Protein AF-A0AA50XZY2-F1 (afdb_monomer_lite)

pLDDT: mean 86.08, std 5.65, range [60.22, 91.06]

Organism: NCBI:txid2847483

Sequence (74 aa):
VRREIDTTPTNKRSMLGSTIYLIRFPTMSLEEFANSAAQLGILTPQETIDIFLHFTAASKPTLSYPIKARAGLK

Secondary structure (DSSP, 8-state):
--------HHHHHHHHGGGGGG--GGGS-HHHIIIIITTTS-S-HHHHHHHHHHHH-SSPPPPSS--SPP----

Radius of gyration: 14.04 Å; chains: 1; bounding box: 32×30×34 Å

Foldseek 3Di:
DDPPDDPQLCVVLVVCPLVVQADALLVDAPVCCVVPVVVSNVDDPVLSVLSNCCRPPPDRDDHSHDNDDDDDDD

Structure (mmCIF, N/CA/C/O backbone):
data_AF-A0AA50XZY2-F1
#
_entry.id   AF-A0AA50XZY2-F1
#
loop_
_atom_site.group_PDB
_atom_site.id
_atom_site.type_symbol
_atom_site.label_atom_id
_atom_site.label_alt_id
_atom_site.label_comp_id
_atom_site.label_asym_id
_atom_site.label_entity_id
_atom_site.label_seq_id
_atom_site.pdbx_PDB_ins_code
_atom_site.Cartn_x
_atom_site.Cartn_y
_atom_site.Cartn_z
_atom_site.occupancy
_atom_site.B_iso_or_equiv
_atom_site.auth_seq_id
_atom_site.auth_comp_id
_atom_site.auth_asym_id
_atom_site.auth_atom_id
_atom_site.pdbx_PDB_model_num
ATOM 1 N N . VAL A 1 1 ? 15.593 -22.422 -11.938 1.00 66.12 1 VAL A N 1
ATOM 2 C CA . VAL A 1 1 ? 16.344 -21.604 -12.922 1.00 66.12 1 VAL A CA 1
ATOM 3 C C . VAL A 1 1 ? 16.214 -20.139 -12.525 1.00 66.12 1 VAL A C 1
ATOM 5 O O . VAL A 1 1 ? 15.086 -19.685 -12.360 1.00 66.12 1 VAL A O 1
ATOM 8 N N . ARG A 1 2 ? 17.324 -19.424 -12.279 1.00 74.38 2 ARG A N 1
ATOM 9 C CA . ARG A 1 2 ? 17.299 -17.960 -12.080 1.00 74.38 2 ARG A CA 1
ATOM 10 C C . ARG A 1 2 ? 17.002 -17.303 -13.427 1.00 74.38 2 ARG A C 1
ATOM 12 O O . ARG A 1 2 ? 17.534 -17.748 -14.432 1.00 74.38 2 ARG A O 1
ATOM 19 N N . ARG A 1 3 ? 16.138 -16.287 -13.449 1.00 69.50 3 ARG A N 1
ATOM 20 C CA . ARG A 1 3 ? 15.664 -15.674 -14.700 1.00 69.50 3 ARG A CA 1
ATOM 21 C C . ARG A 1 3 ? 16.545 -14.529 -15.239 1.00 69.50 3 ARG A C 1
ATOM 23 O O . ARG A 1 3 ? 16.154 -13.947 -16.232 1.00 69.50 3 ARG A O 1
ATOM 30 N N . GLU A 1 4 ? 17.684 -14.212 -14.610 1.00 81.50 4 GLU A N 1
ATOM 31 C CA . GLU A 1 4 ? 18.630 -13.143 -15.029 1.00 81.50 4 GLU A CA 1
ATOM 32 C C . GLU A 1 4 ? 17.968 -11.822 -15.470 1.00 81.50 4 GLU A C 1
ATOM 34 O O . GLU A 1 4 ? 18.413 -11.153 -16.392 1.00 81.50 4 GLU A O 1
ATOM 39 N N . ILE A 1 5 ? 16.873 -11.447 -14.805 1.00 83.19 5 ILE A N 1
ATOM 40 C CA . ILE A 1 5 ? 16.112 -10.236 -15.117 1.00 83.19 5 ILE A CA 1
ATOM 41 C C . ILE A 1 5 ? 16.580 -9.108 -14.205 1.00 83.19 5 ILE A C 1
ATOM 43 O O . ILE A 1 5 ? 16.784 -9.326 -13.006 1.00 83.19 5 ILE A O 1
ATOM 47 N N . ASP A 1 6 ? 16.654 -7.896 -14.745 1.00 84.88 6 ASP A N 1
ATOM 48 C CA . ASP A 1 6 ? 16.969 -6.706 -13.964 1.00 84.88 6 ASP A CA 1
ATOM 49 C C . ASP A 1 6 ? 15.973 -6.498 -12.824 1.00 84.88 6 ASP A C 1
ATOM 51 O O . ASP A 1 6 ? 14.760 -6.689 -12.968 1.00 84.88 6 ASP A O 1
ATOM 55 N N . THR A 1 7 ? 16.480 -6.043 -11.679 1.00 83.81 7 THR A N 1
ATOM 56 C CA . THR A 1 7 ? 15.703 -5.863 -10.442 1.00 83.81 7 THR A CA 1
ATOM 57 C C . THR A 1 7 ? 14.865 -4.578 -10.433 1.00 83.81 7 THR A C 1
ATOM 59 O O . THR A 1 7 ? 14.721 -3.914 -9.403 1.00 83.81 7 THR A O 1
ATOM 62 N N . THR A 1 8 ? 14.266 -4.239 -11.576 1.00 88.44 8 THR A N 1
ATOM 63 C CA . THR A 1 8 ? 13.372 -3.085 -11.710 1.00 88.44 8 THR A CA 1
ATOM 64 C C . THR A 1 8 ? 12.064 -3.309 -10.936 1.00 88.44 8 THR A C 1
ATOM 66 O O . THR A 1 8 ? 11.628 -4.455 -10.769 1.00 88.44 8 THR A O 1
ATOM 69 N N . PRO A 1 9 ? 11.396 -2.242 -10.458 1.00 86.69 9 PRO A N 1
ATOM 70 C CA . PRO A 1 9 ? 10.107 -2.360 -9.771 1.00 86.69 9 PRO A CA 1
ATOM 71 C C . PRO A 1 9 ? 9.045 -3.090 -10.602 1.00 86.69 9 PRO A C 1
ATOM 73 O O . PRO A 1 9 ? 8.338 -3.957 -10.087 1.00 86.69 9 PRO A O 1
ATOM 76 N N . THR A 1 10 ? 8.999 -2.817 -11.907 1.00 87.69 10 THR A N 1
ATOM 77 C CA . THR A 1 10 ? 8.090 -3.469 -12.858 1.00 87.69 10 THR A CA 1
ATOM 78 C C . THR A 1 10 ? 8.346 -4.972 -12.949 1.00 87.69 10 THR A C 1
ATOM 80 O O . THR A 1 10 ? 7.403 -5.762 -12.883 1.00 87.69 10 THR A O 1
ATOM 83 N N . ASN A 1 11 ? 9.614 -5.389 -13.020 1.00 89.12 11 ASN A N 1
ATOM 84 C CA . ASN A 1 11 ? 9.975 -6.805 -13.061 1.00 89.12 11 ASN A CA 1
ATOM 85 C C . ASN A 1 11 ? 9.662 -7.498 -11.734 1.00 89.12 11 ASN A C 1
ATOM 87 O O . ASN A 1 11 ? 9.126 -8.604 -11.737 1.00 89.12 11 ASN A O 1
ATOM 91 N N . LYS A 1 12 ? 9.914 -6.839 -10.595 1.00 87.56 12 LYS A N 1
ATOM 92 C CA . LYS A 1 12 ? 9.526 -7.351 -9.270 1.00 87.56 12 LYS A CA 1
ATOM 93 C C . LYS A 1 12 ? 8.014 -7.554 -9.180 1.00 87.56 12 LYS A C 1
ATOM 95 O O . LYS A 1 12 ? 7.574 -8.618 -8.751 1.00 87.56 12 LYS A O 1
ATOM 100 N N . ARG A 1 13 ? 7.220 -6.582 -9.643 1.00 88.19 13 ARG A N 1
ATOM 101 C CA . ARG A 1 13 ? 5.755 -6.690 -9.687 1.00 88.19 13 ARG A CA 1
ATOM 102 C C . ARG A 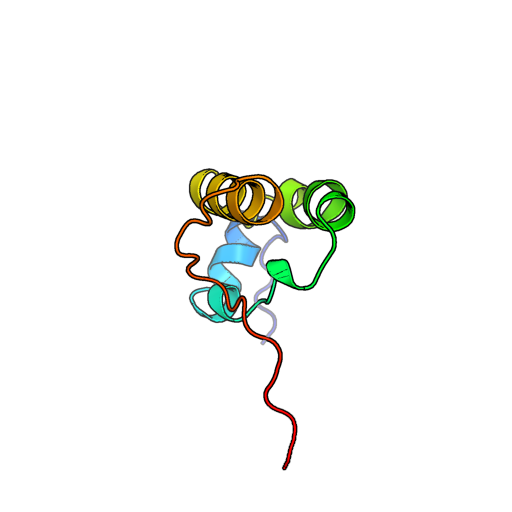1 13 ? 5.301 -7.828 -10.603 1.00 88.19 13 ARG A C 1
ATOM 104 O O . ARG A 1 13 ? 4.453 -8.616 -10.202 1.00 88.19 13 ARG A O 1
ATOM 111 N N . SER A 1 14 ? 5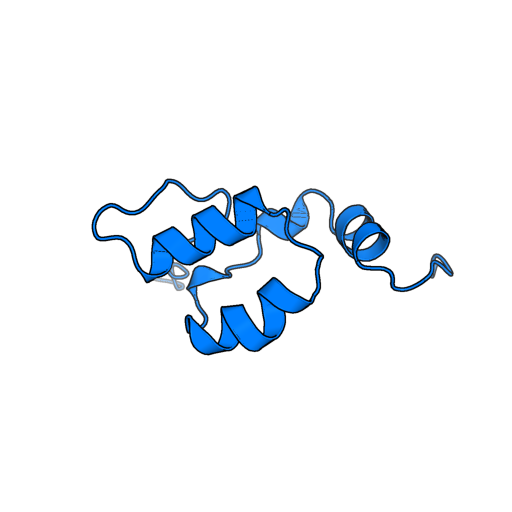.887 -7.951 -11.793 1.00 88.56 14 SER A N 1
ATOM 112 C CA . SER A 1 14 ? 5.573 -9.032 -12.737 1.00 88.56 14 SER A CA 1
ATOM 113 C C . SER A 1 14 ? 5.921 -10.416 -12.175 1.00 88.56 14 SER A C 1
ATOM 115 O O . SER A 1 14 ? 5.129 -11.345 -12.313 1.00 88.56 14 SER A O 1
ATOM 117 N N . MET A 1 15 ? 7.059 -10.549 -11.485 1.00 88.06 15 MET A N 1
ATOM 118 C CA . MET A 1 15 ? 7.465 -11.803 -10.841 1.00 88.06 15 MET A CA 1
ATOM 119 C C . MET A 1 15 ? 6.565 -12.179 -9.661 1.00 88.06 15 MET A C 1
ATOM 121 O O . MET A 1 15 ? 6.273 -13.358 -9.480 1.00 88.06 15 MET A O 1
ATOM 125 N N . LEU A 1 16 ? 6.126 -11.201 -8.862 1.00 87.88 16 LEU A N 1
ATOM 126 C CA . LEU A 1 16 ? 5.181 -11.438 -7.767 1.00 87.88 16 LEU A CA 1
ATOM 127 C C . LEU A 1 16 ? 3.779 -11.765 -8.303 1.00 87.88 16 LEU A C 1
ATOM 129 O O . LEU A 1 16 ? 3.086 -12.616 -7.742 1.00 87.88 16 LEU A O 1
ATOM 133 N N . GLY A 1 17 ? 3.351 -11.124 -9.391 1.00 87.81 17 GLY A N 1
ATOM 134 C CA . GLY A 1 17 ? 2.042 -11.348 -10.000 1.00 87.81 17 GLY A CA 1
ATOM 135 C C . GLY A 1 17 ? 0.916 -11.214 -8.971 1.00 87.81 17 GLY A C 1
ATOM 136 O O . GLY A 1 17 ? 0.850 -10.236 -8.233 1.00 87.81 17 GLY A O 1
ATOM 137 N N . SER A 1 18 ? 0.054 -12.228 -8.874 1.00 87.38 18 SER A N 1
ATOM 138 C CA . SER A 1 18 ? -1.057 -12.264 -7.912 1.00 87.38 18 SER A CA 1
ATOM 139 C C . SER A 1 18 ? -0.626 -12.447 -6.453 1.00 87.38 18 SER A C 1
ATOM 141 O O . SER A 1 18 ? -1.397 -12.146 -5.544 1.00 87.38 18 SER A O 1
ATOM 143 N N . THR A 1 19 ? 0.601 -12.908 -6.190 1.00 89.38 19 THR A N 1
ATOM 144 C CA . THR A 1 19 ? 1.068 -13.143 -4.813 1.00 89.38 19 THR A CA 1
ATOM 145 C C . THR A 1 19 ? 1.325 -11.849 -4.047 1.00 89.38 19 THR A C 1
ATOM 147 O O . THR A 1 19 ? 1.304 -11.864 -2.817 1.00 89.38 19 THR A O 1
ATOM 150 N N . ILE A 1 20 ? 1.482 -10.715 -4.743 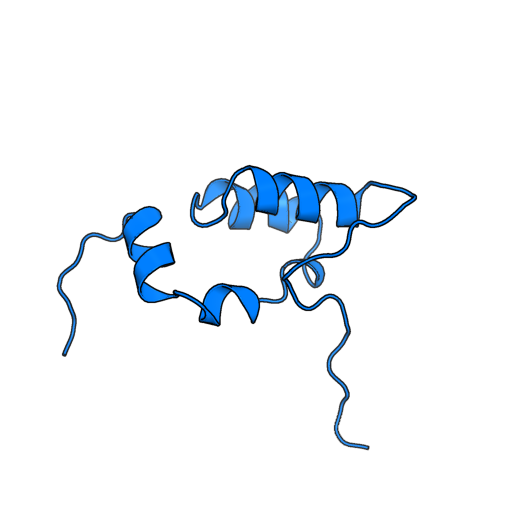1.00 89.50 20 ILE A N 1
ATOM 151 C CA . ILE A 1 20 ? 1.612 -9.401 -4.101 1.00 89.50 20 ILE A CA 1
ATOM 152 C C . ILE A 1 20 ? 0.404 -9.090 -3.205 1.00 89.50 20 ILE A C 1
ATOM 154 O O . ILE A 1 20 ? 0.568 -8.532 -2.124 1.00 89.50 20 ILE A O 1
ATOM 158 N N . TYR A 1 21 ? -0.789 -9.555 -3.589 1.00 89.50 21 TYR A N 1
ATOM 159 C CA . TYR A 1 21 ? -2.033 -9.382 -2.834 1.00 89.50 21 TYR A CA 1
ATOM 160 C C . TYR A 1 21 ? -2.105 -10.232 -1.560 1.00 89.50 21 TYR A C 1
ATOM 162 O O . TYR A 1 21 ? -3.053 -10.116 -0.794 1.00 89.50 21 TYR A O 1
ATOM 170 N N . LEU A 1 22 ? -1.110 -11.082 -1.290 1.00 87.75 22 LEU A N 1
ATOM 171 C CA . LEU A 1 22 ? -0.990 -11.813 -0.024 1.00 87.75 22 LEU A CA 1
ATOM 172 C C . LEU A 1 22 ? -0.152 -11.050 1.014 1.00 87.75 22 LEU A C 1
ATOM 174 O O . LEU A 1 22 ? -0.133 -11.428 2.192 1.00 87.75 22 LEU A O 1
ATOM 178 N N . ILE A 1 23 ? 0.539 -9.985 0.594 1.00 88.00 23 ILE A N 1
ATOM 179 C CA . ILE A 1 23 ? 1.363 -9.153 1.469 1.00 88.00 23 ILE A CA 1
ATOM 180 C C . ILE A 1 23 ? 0.452 -8.312 2.360 1.00 88.00 23 ILE A C 1
ATOM 182 O O . ILE A 1 23 ? -0.452 -7.617 1.901 1.00 88.00 23 ILE A O 1
ATOM 186 N N . ARG A 1 24 ? 0.708 -8.361 3.666 1.00 88.56 24 ARG A N 1
ATOM 187 C CA . ARG A 1 24 ? -0.059 -7.621 4.668 1.00 88.56 24 ARG A CA 1
ATOM 188 C C . ARG A 1 24 ? 0.555 -6.247 4.906 1.00 88.56 24 ARG A C 1
ATOM 190 O O . ARG A 1 24 ? 1.099 -5.993 5.970 1.00 88.56 24 ARG A O 1
ATOM 197 N N . PHE A 1 25 ? 0.471 -5.350 3.928 1.00 86.88 25 PHE A N 1
ATOM 198 C CA . PHE A 1 25 ? 0.952 -3.979 4.126 1.00 86.88 25 PHE A CA 1
ATOM 199 C C . PHE A 1 25 ? 0.346 -3.272 5.359 1.00 86.88 25 PHE A C 1
ATOM 201 O O . PHE A 1 25 ? 1.088 -2.602 6.066 1.00 86.88 25 PHE A O 1
ATOM 208 N N . PRO A 1 26 ? -0.938 -3.478 5.711 1.00 82.19 26 PRO A N 1
ATOM 209 C CA . PRO A 1 26 ? -1.538 -2.864 6.898 1.00 82.19 26 PRO A CA 1
ATOM 210 C C . PRO A 1 26 ? -0.987 -3.345 8.253 1.00 82.19 26 PRO A C 1
ATOM 212 O O . PRO A 1 26 ? -1.399 -2.816 9.279 1.00 82.19 26 PRO A O 1
ATOM 215 N N . THR A 1 27 ? -0.107 -4.358 8.300 1.00 83.94 27 THR A N 1
ATOM 216 C CA . THR A 1 27 ? 0.511 -4.798 9.569 1.00 83.94 27 THR A CA 1
ATOM 217 C C . THR A 1 27 ? 1.744 -3.990 9.961 1.00 83.94 27 THR A C 1
ATOM 219 O O . THR A 1 27 ? 2.251 -4.200 11.057 1.00 83.94 27 THR A O 1
ATOM 222 N N . MET A 1 28 ? 2.249 -3.119 9.086 1.00 87.06 28 MET A N 1
ATOM 223 C CA . MET A 1 28 ? 3.325 -2.181 9.423 1.00 87.06 28 MET A CA 1
ATOM 224 C C . MET A 1 28 ? 2.749 -0.806 9.787 1.00 87.06 28 MET A C 1
ATOM 226 O O . MET A 1 28 ? 1.571 -0.540 9.547 1.00 87.06 28 MET A O 1
ATOM 230 N N . SER A 1 29 ? 3.570 0.075 10.352 1.00 88.62 29 SER A N 1
ATOM 231 C CA . SER A 1 29 ? 3.183 1.463 10.624 1.00 88.62 29 SER A CA 1
ATOM 232 C C . SER A 1 29 ? 3.097 2.311 9.345 1.00 88.62 29 SER A C 1
ATOM 234 O O . SER A 1 29 ? 3.704 1.998 8.320 1.00 88.62 29 SER A O 1
ATOM 236 N N . LEU A 1 30 ? 2.367 3.432 9.400 1.00 89.44 30 LEU A N 1
ATOM 237 C CA . LEU A 1 30 ? 2.287 4.371 8.273 1.00 89.44 30 LEU A CA 1
ATOM 238 C C . LEU A 1 30 ? 3.675 4.897 7.859 1.00 89.44 30 LEU A C 1
ATOM 240 O O . LEU A 1 30 ? 3.944 5.052 6.670 1.00 89.44 30 LEU A O 1
ATOM 244 N N . GLU A 1 31 ? 4.556 5.142 8.830 1.00 90.00 31 GLU A N 1
ATOM 245 C CA . GLU A 1 31 ? 5.923 5.610 8.592 1.00 90.00 31 GLU A CA 1
ATOM 246 C C . GLU A 1 31 ? 6.761 4.560 7.850 1.00 90.00 31 GLU A C 1
ATOM 248 O O . GLU A 1 31 ? 7.392 4.869 6.838 1.00 90.00 31 GLU A O 1
ATOM 253 N N . GLU A 1 32 ? 6.721 3.300 8.289 1.00 90.00 32 GLU A N 1
ATOM 254 C CA . GLU A 1 32 ? 7.409 2.201 7.601 1.00 90.00 32 GLU A CA 1
ATOM 255 C C . GLU A 1 32 ? 6.867 2.000 6.183 1.00 90.00 32 GLU A C 1
ATOM 257 O O . GLU A 1 32 ? 7.640 1.780 5.245 1.00 90.00 32 GLU A O 1
ATOM 262 N N . PHE A 1 33 ? 5.549 2.131 5.999 1.00 91.06 33 PHE A N 1
ATOM 263 C CA . PHE A 1 33 ? 4.935 2.066 4.677 1.00 91.06 33 PHE A CA 1
ATOM 264 C C . PHE A 1 33 ? 5.454 3.182 3.763 1.00 91.06 33 PHE A C 1
ATOM 266 O O . PHE A 1 33 ? 5.887 2.896 2.644 1.00 91.06 33 PHE A O 1
ATOM 273 N N . ALA A 1 34 ? 5.452 4.427 4.245 1.00 89.94 34 ALA A N 1
ATOM 274 C CA . ALA A 1 34 ? 5.882 5.597 3.485 1.00 89.94 34 ALA A CA 1
ATOM 275 C C . ALA A 1 34 ? 7.378 5.562 3.135 1.00 89.94 34 ALA A C 1
ATOM 277 O O . ALA A 1 34 ? 7.754 5.952 2.031 1.00 89.94 34 ALA A O 1
ATOM 278 N N . ASN A 1 35 ? 8.220 5.064 4.044 1.00 89.81 35 ASN A N 1
ATOM 279 C CA . ASN A 1 35 ? 9.671 5.019 3.858 1.00 89.81 35 ASN A CA 1
ATOM 280 C C . ASN A 1 35 ? 10.163 3.775 3.101 1.00 89.81 35 ASN A C 1
ATOM 282 O O . ASN A 1 35 ? 11.235 3.818 2.509 1.00 89.81 35 ASN A O 1
ATOM 286 N N . SER A 1 36 ? 9.401 2.675 3.093 1.00 88.31 36 SER A N 1
ATOM 287 C CA . SER A 1 36 ? 9.825 1.416 2.460 1.00 88.31 36 SER A CA 1
ATOM 288 C C . SER A 1 36 ? 8.923 1.010 1.294 1.00 88.31 36 SER A C 1
ATOM 290 O O . SER A 1 36 ? 9.313 1.085 0.128 1.00 88.31 36 SER A O 1
ATOM 292 N N . ALA A 1 37 ? 7.700 0.563 1.588 1.00 88.75 37 ALA A N 1
ATOM 293 C CA . ALA A 1 37 ? 6.822 -0.072 0.604 1.00 88.75 37 ALA A CA 1
ATOM 294 C C . ALA A 1 37 ? 6.362 0.885 -0.507 1.00 88.75 37 ALA A C 1
ATOM 296 O O . ALA A 1 37 ? 6.326 0.490 -1.673 1.00 88.75 37 ALA A O 1
ATOM 297 N N . ALA A 1 38 ? 6.061 2.139 -0.160 1.00 89.25 38 ALA A N 1
ATOM 298 C CA . ALA A 1 38 ? 5.648 3.158 -1.120 1.00 89.25 38 ALA A CA 1
ATOM 299 C C . ALA A 1 38 ? 6.797 3.580 -2.058 1.00 89.25 38 ALA A C 1
ATOM 301 O O . ALA A 1 38 ? 6.567 3.811 -3.244 1.00 89.25 38 ALA A O 1
ATOM 302 N N . GLN A 1 39 ? 8.040 3.619 -1.560 1.00 88.06 39 GLN A N 1
ATOM 303 C CA . GLN A 1 39 ? 9.216 4.041 -2.339 1.00 88.06 39 GLN A CA 1
ATOM 304 C C . GLN A 1 39 ? 9.745 2.960 -3.287 1.00 88.06 39 GLN A C 1
ATOM 306 O O . GLN A 1 39 ? 10.419 3.264 -4.267 1.00 88.06 39 GLN A O 1
ATOM 311 N N . LEU A 1 40 ? 9.415 1.689 -3.037 1.00 86.12 40 LEU A N 1
ATOM 312 C CA . LEU A 1 40 ? 9.848 0.564 -3.870 1.00 86.12 40 LEU A CA 1
ATOM 313 C C . LEU A 1 40 ? 9.289 0.608 -5.304 1.00 86.12 40 LEU A C 1
ATOM 315 O O . LEU A 1 40 ? 9.805 -0.104 -6.165 1.00 86.12 40 LEU A O 1
ATOM 319 N N . GLY A 1 41 ? 8.227 1.383 -5.562 1.00 87.19 41 GLY A N 1
ATOM 320 C CA . GLY A 1 41 ? 7.605 1.519 -6.888 1.00 87.19 41 GLY A CA 1
ATOM 321 C C . GLY A 1 41 ? 6.933 0.243 -7.411 1.00 87.19 41 GLY A C 1
ATOM 322 O O . GLY A 1 41 ? 6.585 0.156 -8.585 1.00 87.19 41 GLY A O 1
ATOM 323 N N . ILE A 1 42 ? 6.789 -0.778 -6.558 1.00 90.25 42 ILE A N 1
ATOM 324 C CA . ILE A 1 42 ? 6.150 -2.056 -6.903 1.00 90.25 42 ILE A CA 1
ATOM 325 C C . ILE A 1 42 ? 4.623 -1.905 -6.861 1.00 90.25 42 ILE A C 1
ATOM 327 O O . ILE A 1 42 ? 3.919 -2.589 -7.601 1.00 90.25 42 ILE A O 1
ATOM 331 N N . LEU A 1 43 ? 4.107 -1.0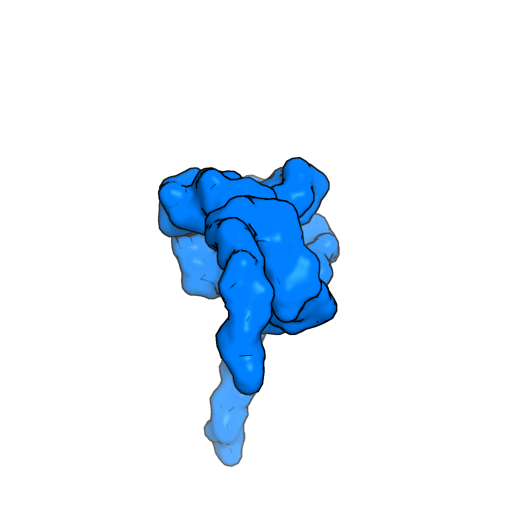12 -6.013 1.00 89.75 43 LEU A N 1
ATOM 332 C CA . LEU A 1 43 ? 2.685 -0.692 -5.884 1.00 89.75 43 LEU A CA 1
ATOM 333 C C . LEU A 1 43 ? 2.248 0.296 -6.968 1.00 89.75 43 LEU A C 1
ATOM 335 O O . LEU A 1 43 ? 3.010 1.173 -7.370 1.00 89.75 43 LEU A O 1
ATOM 339 N N . THR A 1 44 ? 1.010 0.163 -7.438 1.00 89.19 44 THR A N 1
ATOM 340 C CA . THR A 1 44 ? 0.420 1.168 -8.322 1.00 89.19 44 THR A CA 1
ATOM 341 C C . THR A 1 44 ? 0.066 2.410 -7.509 1.00 89.19 44 THR A C 1
ATOM 343 O O . THR A 1 44 ? -0.211 2.294 -6.314 1.00 89.19 44 THR A O 1
ATOM 346 N N . PRO A 1 45 ? 0.005 3.596 -8.137 1.00 89.69 45 PRO A N 1
ATOM 347 C CA . PRO A 1 45 ? -0.414 4.813 -7.449 1.00 89.69 45 PRO A CA 1
ATOM 348 C C . PRO A 1 45 ? -1.760 4.661 -6.728 1.00 89.69 45 PRO A C 1
ATOM 350 O O . PRO A 1 45 ? -1.892 5.107 -5.592 1.00 89.69 45 PRO A O 1
ATOM 353 N N . GLN A 1 46 ? -2.722 3.964 -7.345 1.00 89.94 46 GLN A N 1
ATOM 354 C CA . GLN A 1 46 ? -4.029 3.698 -6.743 1.00 89.94 46 GLN A CA 1
ATOM 355 C C . GLN A 1 46 ? -3.910 2.846 -5.474 1.00 89.94 46 GLN A C 1
ATOM 357 O O . GLN A 1 46 ? -4.421 3.232 -4.430 1.00 89.94 46 GLN A O 1
ATOM 362 N N . GLU A 1 47 ? -3.173 1.731 -5.533 1.00 90.06 47 GLU A N 1
ATOM 363 C CA . GLU A 1 47 ? -2.955 0.866 -4.366 1.00 90.06 47 GLU A CA 1
ATOM 364 C C . GLU A 1 47 ? -2.254 1.617 -3.227 1.00 90.06 47 GLU A C 1
ATOM 366 O O . GLU A 1 47 ? -2.602 1.435 -2.062 1.00 90.06 47 GLU A O 1
ATOM 371 N N . THR A 1 48 ? -1.286 2.478 -3.551 1.00 90.56 48 THR A N 1
ATOM 372 C CA . THR A 1 48 ? -0.589 3.301 -2.558 1.00 90.56 48 THR A CA 1
ATOM 373 C C . THR A 1 48 ? -1.538 4.284 -1.877 1.00 90.56 48 THR A C 1
ATOM 375 O O . THR A 1 48 ? -1.506 4.402 -0.652 1.00 90.56 48 THR A O 1
ATOM 378 N N . ILE A 1 49 ? -2.403 4.954 -2.646 1.00 90.00 49 ILE A N 1
ATOM 379 C CA . ILE A 1 49 ? -3.422 5.869 -2.114 1.00 90.00 49 ILE A CA 1
ATOM 380 C C . ILE A 1 49 ? -4.409 5.108 -1.230 1.00 90.00 49 ILE A C 1
ATOM 382 O O . ILE A 1 49 ? -4.675 5.542 -0.112 1.00 90.00 49 ILE A O 1
ATOM 386 N N . ASP A 1 50 ? -4.911 3.960 -1.682 1.00 90.88 50 ASP A N 1
ATOM 387 C CA . ASP A 1 50 ? -5.888 3.182 -0.922 1.00 90.88 50 ASP A CA 1
ATOM 388 C C . ASP A 1 50 ? -5.296 2.710 0.417 1.00 90.88 50 ASP A C 1
ATOM 390 O O . ASP A 1 50 ? -5.946 2.819 1.461 1.00 90.88 50 ASP A O 1
ATOM 394 N N . ILE A 1 51 ? -4.043 2.232 0.421 1.00 90.38 51 ILE A N 1
ATOM 395 C CA . ILE A 1 51 ? -3.338 1.836 1.651 1.00 90.38 51 ILE A CA 1
ATOM 396 C C . ILE A 1 51 ? -3.112 3.052 2.559 1.00 90.38 51 ILE A C 1
ATOM 398 O O . ILE A 1 51 ? -3.345 2.968 3.763 1.00 90.38 51 ILE A O 1
ATOM 402 N N . PHE A 1 52 ? -2.712 4.197 2.005 1.00 89.94 52 PHE A N 1
ATOM 403 C CA . PHE A 1 52 ? -2.535 5.430 2.774 1.00 89.94 52 PHE A CA 1
ATOM 404 C C . PHE A 1 52 ? -3.847 5.899 3.427 1.00 89.94 52 PHE A C 1
ATOM 406 O O . PHE A 1 52 ? -3.876 6.249 4.611 1.00 89.94 52 PHE A O 1
ATOM 413 N N . LEU A 1 53 ? -4.954 5.840 2.684 1.00 90.75 53 LEU A N 1
ATOM 414 C CA . LEU A 1 53 ? -6.293 6.122 3.198 1.00 90.75 53 LEU A CA 1
ATOM 415 C C . LEU A 1 53 ? -6.701 5.112 4.273 1.00 90.75 53 LEU A C 1
ATOM 417 O O . LEU A 1 53 ? -7.325 5.493 5.254 1.00 90.75 53 LEU A O 1
ATOM 421 N N . HIS A 1 54 ? -6.309 3.842 4.167 1.00 89.38 54 HIS A N 1
ATOM 422 C CA . HIS A 1 54 ? -6.580 2.862 5.220 1.00 89.38 54 HIS A CA 1
ATOM 423 C C . HIS A 1 54 ? -5.931 3.218 6.571 1.00 89.38 54 HIS A C 1
ATOM 425 O O . HIS A 1 54 ? -6.497 2.897 7.620 1.00 89.38 54 HIS A O 1
ATOM 431 N N . PHE A 1 55 ? -4.771 3.884 6.555 1.00 88.12 55 PHE A N 1
ATOM 432 C CA . PHE A 1 55 ? -4.083 4.342 7.766 1.00 88.12 55 PHE A CA 1
ATOM 433 C C . PHE A 1 55 ? -4.637 5.655 8.333 1.00 88.12 55 PHE A C 1
ATOM 435 O O . PHE A 1 55 ? -4.611 5.839 9.547 1.00 88.12 55 PHE A O 1
ATOM 442 N N . THR A 1 56 ? -5.108 6.566 7.478 1.00 88.56 56 THR A N 1
ATOM 443 C CA . THR A 1 56 ? -5.412 7.958 7.865 1.00 88.56 56 THR A CA 1
ATOM 444 C C . THR A 1 56 ? -6.898 8.312 7.835 1.00 88.56 56 THR A C 1
ATOM 446 O O . THR A 1 56 ? -7.337 9.175 8.594 1.00 88.56 56 THR A O 1
ATOM 449 N N . ALA A 1 57 ? -7.692 7.671 6.977 1.00 89.56 57 ALA A N 1
ATOM 450 C CA . ALA A 1 57 ? -9.093 8.012 6.790 1.00 89.56 57 ALA A CA 1
ATOM 451 C C . ALA A 1 57 ? -9.973 7.431 7.904 1.00 89.56 57 ALA A C 1
ATOM 453 O O . ALA A 1 57 ? -9.831 6.276 8.310 1.00 89.56 57 ALA A O 1
ATOM 454 N N . ALA A 1 58 ? -10.959 8.219 8.338 1.00 83.06 58 ALA A N 1
ATOM 455 C CA . ALA A 1 58 ? -11.991 7.761 9.268 1.00 83.06 58 ALA A CA 1
ATOM 456 C C . ALA A 1 58 ? -12.873 6.657 8.651 1.00 83.06 58 ALA A C 1
ATOM 458 O O . ALA A 1 58 ? -13.263 5.711 9.334 1.00 83.06 58 ALA A O 1
ATOM 459 N N . SER A 1 59 ? -13.150 6.755 7.346 1.00 84.69 59 SER A N 1
ATOM 460 C CA . SER A 1 59 ? -13.840 5.725 6.567 1.00 84.69 59 SER A CA 1
ATOM 461 C C . SER A 1 59 ? -12.821 4.927 5.761 1.00 84.69 59 SER A C 1
ATOM 463 O O . SER A 1 59 ? -12.261 5.430 4.787 1.00 84.69 59 SER A O 1
ATOM 465 N N . LYS A 1 60 ? -12.573 3.681 6.169 1.00 84.06 60 LYS A N 1
ATOM 466 C CA . LYS A 1 60 ? -11.539 2.838 5.560 1.00 84.06 60 LYS A CA 1
ATOM 467 C C . LYS A 1 60 ? -12.009 2.284 4.209 1.00 84.06 60 LYS A C 1
ATOM 469 O O . LYS A 1 60 ? -13.068 1.654 4.170 1.00 84.06 60 LYS A O 1
ATOM 474 N N . PRO A 1 61 ? -11.238 2.461 3.120 1.00 84.81 61 PRO A N 1
ATOM 475 C CA . PRO A 1 61 ? -11.561 1.849 1.839 1.00 84.81 61 PRO A CA 1
ATOM 476 C C . PRO A 1 61 ? -11.399 0.326 1.898 1.00 84.81 61 PRO A C 1
ATOM 478 O O . PRO A 1 61 ? -10.707 -0.224 2.765 1.00 84.81 61 PRO A O 1
ATOM 481 N N . THR A 1 62 ? -12.027 -0.365 0.947 1.00 84.94 62 THR A N 1
ATOM 482 C CA . THR A 1 62 ? -11.824 -1.807 0.773 1.00 84.94 62 THR A CA 1
ATOM 483 C C . THR A 1 62 ? -10.475 -2.030 0.104 1.00 84.94 62 THR A C 1
ATOM 485 O O . THR A 1 62 ? -10.264 -1.580 -1.017 1.00 84.94 62 THR A O 1
ATOM 488 N N . LEU A 1 63 ? -9.564 -2.724 0.787 1.00 86.88 63 LEU A N 1
ATOM 489 C CA . LEU A 1 63 ? -8.250 -3.056 0.245 1.00 86.88 63 LEU A CA 1
ATOM 490 C C . LEU A 1 63 ? -8.243 -4.447 -0.386 1.00 86.88 63 LEU A C 1
ATOM 492 O O . LEU A 1 63 ? -8.766 -5.400 0.188 1.00 86.88 63 LEU A O 1
ATOM 496 N N . SER A 1 64 ? -7.520 -4.580 -1.498 1.00 86.94 64 SER A N 1
ATOM 497 C CA . SER A 1 64 ? -7.149 -5.876 -2.090 1.00 86.94 64 SER A CA 1
ATOM 498 C C . SER A 1 64 ? -6.105 -6.642 -1.263 1.00 86.94 64 SER A C 1
ATOM 500 O O . SER A 1 64 ? -5.741 -7.761 -1.613 1.00 86.94 64 SER A O 1
ATOM 502 N N . TYR A 1 65 ? -5.609 -6.040 -0.177 1.00 88.94 65 TYR A N 1
ATOM 503 C CA . TYR A 1 65 ? -4.597 -6.601 0.713 1.00 88.94 65 TYR A CA 1
ATOM 504 C C . TYR A 1 65 ? -5.221 -7.088 2.026 1.00 88.94 65 TYR A C 1
ATOM 506 O O . TYR A 1 65 ? -6.180 -6.483 2.516 1.00 88.94 65 TYR A O 1
ATOM 514 N N . PRO A 1 66 ? -4.682 -8.142 2.664 1.00 88.69 66 PRO A N 1
ATOM 515 C CA . PRO A 1 66 ? -5.248 -8.655 3.896 1.00 88.69 66 PRO A CA 1
ATOM 516 C C . PRO A 1 66 ? -5.005 -7.668 5.041 1.00 88.69 66 PRO A C 1
ATOM 518 O O . PRO A 1 66 ? -3.871 -7.427 5.452 1.00 88.69 66 PRO A O 1
ATOM 521 N N . ILE A 1 67 ? -6.104 -7.143 5.578 1.00 85.44 67 ILE A N 1
ATOM 522 C CA . ILE A 1 67 ? -6.139 -6.223 6.728 1.00 85.44 67 ILE A CA 1
ATOM 523 C C . ILE A 1 67 ? -6.338 -6.946 8.067 1.00 85.44 67 ILE A C 1
ATOM 525 O O . ILE A 1 67 ? -6.161 -6.364 9.131 1.00 85.44 67 ILE A O 1
ATOM 529 N N . LYS A 1 68 ? -6.761 -8.215 8.033 1.00 81.81 68 LYS A N 1
ATOM 530 C CA . LYS A 1 68 ? -7.089 -8.981 9.239 1.00 81.81 68 LYS A CA 1
ATOM 531 C C . LYS A 1 68 ? -5.836 -9.622 9.832 1.00 81.81 68 LYS A C 1
ATOM 533 O O . LYS A 1 68 ? -4.999 -10.167 9.102 1.00 81.81 68 LYS A O 1
ATOM 538 N N . ALA A 1 69 ? -5.758 -9.614 11.164 1.00 78.06 69 ALA A N 1
ATOM 539 C CA . ALA A 1 69 ? -4.773 -10.390 11.905 1.00 78.06 69 ALA A CA 1
ATOM 540 C C . ALA A 1 69 ? -4.878 -11.879 11.542 1.00 78.06 69 ALA A C 1
ATOM 542 O O . ALA A 1 69 ? -5.944 -12.375 11.161 1.00 78.06 69 ALA A O 1
ATOM 543 N N . ARG A 1 70 ? -3.760 -12.603 11.639 1.00 80.44 70 ARG A N 1
ATOM 544 C CA . ARG A 1 70 ? -3.768 -14.052 11.418 1.00 80.44 70 ARG A CA 1
ATOM 545 C C . ARG A 1 70 ? -4.647 -14.699 12.486 1.00 80.44 70 ARG A C 1
ATOM 547 O O . ARG A 1 70 ? -4.452 -14.448 13.671 1.00 80.44 70 ARG A O 1
ATOM 554 N N . ALA A 1 71 ? -5.586 -15.541 12.063 1.00 77.31 71 ALA A N 1
ATOM 555 C CA . ALA A 1 71 ? -6.226 -16.465 12.983 1.00 77.31 71 ALA A CA 1
ATOM 556 C C . ALA A 1 71 ? -5.143 -17.452 13.438 1.00 77.31 71 ALA A C 1
ATOM 558 O O . ALA A 1 71 ? -4.612 -18.202 12.617 1.00 77.31 71 ALA A O 1
ATOM 559 N N . GLY A 1 72 ? -4.738 -17.366 14.706 1.00 81.25 72 GLY A N 1
ATOM 560 C CA . GLY A 1 72 ? -3.850 -18.355 15.310 1.00 81.25 72 GLY A CA 1
ATOM 561 C C . GLY A 1 72 ? -4.503 -19.738 15.333 1.00 81.25 72 GLY A C 1
ATOM 562 O O . GLY A 1 72 ? -5.702 -19.874 15.075 1.00 81.25 72 GLY A O 1
ATOM 563 N N . LEU A 1 73 ? -3.712 -20.765 15.643 1.00 74.94 73 LEU A N 1
ATOM 564 C CA . LEU A 1 73 ? -4.256 -22.087 15.935 1.00 74.94 73 LEU A CA 1
ATOM 565 C C . LEU A 1 73 ? -5.071 -21.973 17.236 1.00 74.94 73 LEU A C 1
ATOM 567 O O . LEU A 1 73 ? -4.527 -21.516 18.242 1.00 74.94 73 LEU A O 1
ATOM 571 N N . LYS A 1 74 ? -6.369 -22.281 17.175 1.00 60.22 74 LYS A N 1
ATOM 572 C CA . LYS A 1 74 ? -7.211 -22.414 18.370 1.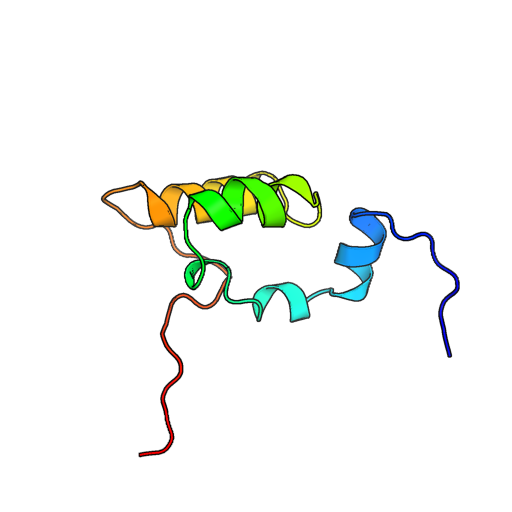00 60.22 74 LYS A CA 1
ATOM 573 C C . LYS A 1 74 ? -6.879 -23.701 19.107 1.00 60.22 74 LYS A C 1
ATOM 575 O O . LYS A 1 74 ? -6.603 -24.697 18.403 1.00 60.22 74 LYS A O 1
#

=== Feature glossary ===
Legend for the data blocks above and below:

— What the protein is —

The amino-acid sequence is the protein's primary structure: the linear order of residues from the N-terminus to the C-terminus, written in one-letter code. Everything else here — the 3D coordinates, the secondary structure, the domain annotations — is ultimately a consequence of this string.

Database cross-references. InterPro integrates a dozen domain/family signature databases into unified entries with residue-range hits. GO terms attach function/process/location labels with evidence codes. CATH codes position the fold in a four-level structural taxonomy. Organism is the NCBI-taxonomy species name.

— Where its atoms are —

The mmCIF block holds the 3D Cartesian coordinates of each backbone atom (N, Cα, C, O) in ångströms. mmCIF is the PDB's canonical archive format — a tagged-loop text representation of the atomic model.

The six renders are orthographic views along the three Cartesian axes in both directions. Representation (cartoon, sticks, or surface) and color scheme (sequence-rainbow or by-chain) vary across proteins so the training set covers all the common visualization conventions.

— Local backbone conformation —

Secondary structure is the local, repeating backbone conformation. DSSP classifies it into eight states by reading the hydrogen-bond network: three helix types (H, G, I), two β types (E, B), two non-regular types (T, S), and unstructured coil (-).

SS3 is a coarse helix/strand/coil call (letters a/b/c) made by the P-SEA algorithm from inter-Cα distances and dihedrals. It is less detailed than DSSP but needs only Cα positions.

Backbone dihedral angles. Every residue except chain termini has a φ (preceding-C → N → Cα → C) and a ψ (N → Cα → C → next-N). They are reported in degrees following the IUPAC sign convention. 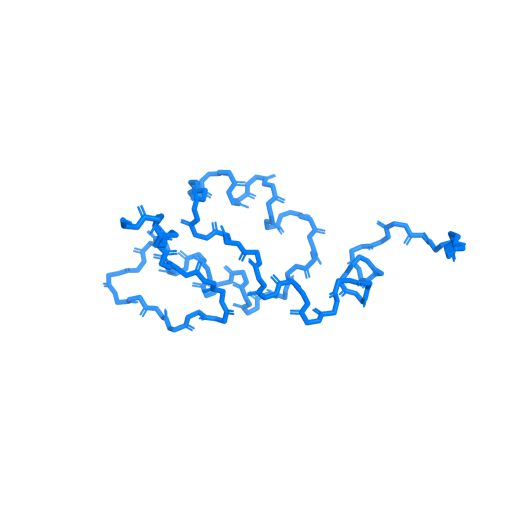Secondary structure is essentially a statement about which (φ, ψ) basin each residue occupies.

— Global shape and packing —

The geometric summary reports three shape descriptors. Rg (radius of gyration) measures how spread out the Cα atoms are about their centre of mass; compact globular proteins have small Rg, elongated or unfolded ones large. Cα contacts (<8 Å, |i−j|>4) count long-range residue pairs in spatial proximity — high for tightly packed folds, near zero for rods or random coil. The bounding-box extents give the protein's footprint along x, y, z in Å.

Solvent accessibility: the surface area of each residue that a 1.4 Å water probe can touch, in Å². When only backbone atoms are present the absolute values are lower than full-atom SASA (side chains contribute most of the area) and are flagged as backbone-only.

Plot images: a contact map (which residues are close in 3D, as an N×N binary image), a Ramachandran scatter (backbone torsion angles, revealing secondary-structure composition at a glance), and — for AlphaFold structures — a PAE heatmap (pairwise prediction confidence).

— Structural neighborhood —

Foldseek's 3Di representation compresses backbone geometry into a per-residue letter drawn from a learned twenty-state alphabet. It captures the tertiary interaction pattern around each residue — which residues are packed against it in space, regardless of where they are in sequence.

Structural nearest neighbors (via Foldseek easy-search vs the PDB). Reported per hit: target PDB id, E-value, and alignment TM-score. A TM-score above ~0.5 is the conventional threshold for 'same fold'.

— Confidence and disorder —

pLDDT (predicted Local Distance Difference Test) is AlphaFold's per-residue confidence score, ranging from 0 to 100. Values above 90 indicate high confidence (typically well-packed cores); 70–90 is confident; 50–70 low confidence; below 50 usually means the region is disordered or the prediction is unreliable there. AlphaFold stores pLDDT in the mmCIF B-factor column.

For experimental (PDB) structures, the B-factor (temperature factor) quantifies the positional spread of each atom in the crystal — a combination of thermal vibration and static disorder — in units of Å². High B-factors mark flexible loops or poorly resolved regions; low B-factors mark the rigid, well-ordered core.

Predicted Aligned Error (PAE) is an AlphaFold confidence matrix: entry (i, j) is the expected error in the position of residue j, in ångströms, when the prediction is superimposed on the true structure at residue i. Low PAE within a block of residues means that block is internally rigid and well-predicted; high PAE between two blocks means their relative placement is uncertain even if each block individually is confident.